Protein AF-A0A291Q1J6-F1 (afdb_monomer)

Organism: NCBI:txid1616117

Secondary structure (DSSP, 8-state):
---------TTTHHHHHHHHHHHHHHHHHHHHHHHHHHHHHHHHHHH-TTGGGSTT--HHHHHHHHHHHTT-GGG--SHHHHHHHTT-S------S------

Solvent-accessible surface area (backbone atoms only — not comparable to full-atom values): 6369 Å² total; per-residue (Å²): 138,79,78,83,7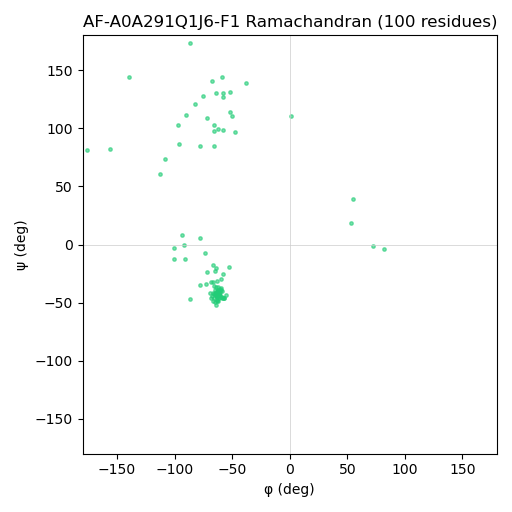3,75,88,60,58,83,87,48,45,60,59,54,50,50,51,51,53,49,55,50,51,53,54,50,51,50,51,50,52,52,52,50,50,53,54,45,34,53,52,36,50,73,75,48,53,66,50,66,69,40,88,94,35,47,49,71,57,44,44,51,48,51,60,72,35,68,85,40,69,86,78,69,84,48,71,67,63,50,30,58,70,69,70,67,40,83,70,82,76,78,74,88,74,84,76,79,89,129

Foldseek 3Di:
DPPDDPPDDPVCVVVVVVVVVVVVVVVVVVVVVVVVLVVLQVVLCVPPVPQCVDPPRGSVLSSLLCVVCVVPNVPPPDPQSSCVSVVVPPPPPCPDDPPDDD

InterPro domains:
  IPR003346 Transposase IS116/IS110/IS902, C-terminal [PF02371] (50-98)

Radius of gyration: 23.07 Å; Cα contacts (8 Å, |Δi|>4): 35; chains: 1; bounding box: 67×25×50 Å

pLDDT: mean 71.05, std 20.59, range [32.56, 98.19]

Sequence (102 aa):
MFAACPRLDPRHGSVQHALQLLAIRIQQLSKEIAALKQWITKIVQGLSPALLKVYGVGPDSAASLLIAAGGNHDRLTGEASFAALCSVSPVEHSSGKVGTAA

Structure (mmCIF, N/CA/C/O backbone):
data_AF-A0A291Q1J6-F1
#
_entry.id   AF-A0A291Q1J6-F1
#
loop_
_atom_site.group_PDB
_atom_site.id
_atom_site.type_symbol
_atom_site.label_atom_id
_atom_site.label_alt_id
_atom_site.label_comp_id
_atom_site.label_asym_id
_atom_site.label_entity_id
_atom_site.label_seq_id
_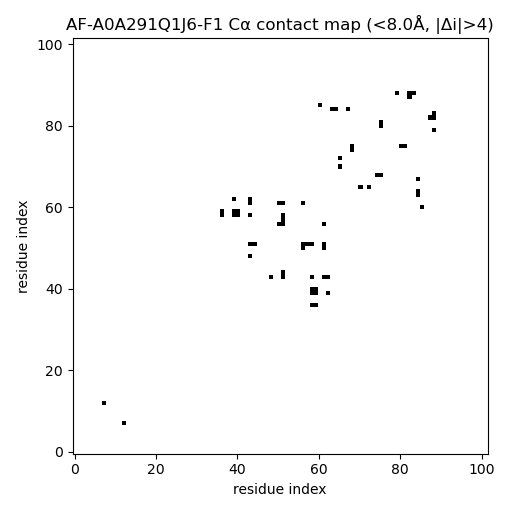atom_site.pdbx_PDB_ins_code
_atom_site.Cartn_x
_atom_site.Cartn_y
_atom_site.Cartn_z
_atom_site.occupancy
_atom_site.B_iso_or_equiv
_atom_site.auth_seq_id
_atom_site.auth_comp_id
_atom_site.auth_asym_id
_atom_site.auth_atom_id
_atom_site.pdbx_PDB_model_num
ATOM 1 N N . MET A 1 1 ? 29.000 -4.916 -7.792 1.00 34.38 1 MET A N 1
ATOM 2 C CA . MET A 1 1 ? 29.566 -5.717 -8.897 1.00 34.38 1 MET A CA 1
ATOM 3 C C . MET A 1 1 ? 28.406 -6.167 -9.783 1.00 34.38 1 MET A C 1
ATOM 5 O O . MET A 1 1 ? 27.930 -7.282 -9.651 1.00 34.38 1 MET A O 1
ATOM 9 N N . PHE A 1 2 ? 27.862 -5.258 -10.599 1.00 41.00 2 PHE A N 1
ATOM 10 C CA . PHE A 1 2 ? 26.840 -5.603 -11.591 1.00 41.00 2 PHE A CA 1
ATOM 11 C C . PHE A 1 2 ? 27.586 -5.970 -12.867 1.00 41.00 2 PHE A C 1
ATOM 13 O O . PHE A 1 2 ? 28.285 -5.128 -13.428 1.00 41.00 2 PHE A O 1
ATOM 20 N N . ALA A 1 3 ? 27.528 -7.251 -13.229 1.00 44.47 3 ALA A N 1
ATOM 21 C CA . ALA A 1 3 ? 28.198 -7.801 -14.395 1.00 44.47 3 ALA A CA 1
ATOM 22 C C . ALA A 1 3 ? 27.846 -6.972 -15.636 1.00 44.47 3 ALA A C 1
ATOM 24 O O . ALA A 1 3 ? 26.679 -6.652 -15.870 1.00 44.47 3 ALA A O 1
ATOM 25 N N . ALA A 1 4 ? 28.880 -6.599 -16.389 1.00 50.84 4 ALA A N 1
ATOM 26 C CA . ALA A 1 4 ? 28.758 -5.875 -17.639 1.00 50.84 4 ALA A CA 1
ATOM 27 C C . ALA A 1 4 ? 27.770 -6.612 -18.553 1.00 50.84 4 ALA A C 1
ATOM 29 O O . ALA A 1 4 ? 28.014 -7.741 -18.973 1.00 50.84 4 ALA A O 1
ATOM 30 N N . CYS A 1 5 ? 26.632 -5.976 -18.822 1.00 40.72 5 CYS A N 1
ATOM 31 C CA . CYS A 1 5 ? 25.684 -6.459 -19.811 1.00 40.72 5 CYS A CA 1
ATOM 32 C C . CYS A 1 5 ? 26.387 -6.395 -21.180 1.00 40.72 5 CYS A C 1
ATOM 34 O O . CYS A 1 5 ? 26.995 -5.360 -21.483 1.00 40.72 5 CYS A O 1
ATOM 36 N N . PRO A 1 6 ? 26.373 -7.468 -21.991 1.00 56.38 6 PRO A N 1
ATOM 37 C CA . PRO A 1 6 ? 26.986 -7.430 -23.310 1.00 56.38 6 PRO A CA 1
ATOM 38 C C . PRO A 1 6 ? 26.317 -6.320 -24.123 1.00 56.38 6 PRO A C 1
ATOM 40 O O . PRO A 1 6 ? 25.121 -6.068 -23.976 1.00 56.38 6 PRO A O 1
ATOM 43 N N . ARG A 1 7 ? 27.095 -5.626 -24.961 1.00 57.34 7 ARG A N 1
ATOM 44 C CA . ARG A 1 7 ? 26.571 -4.631 -25.904 1.00 57.34 7 ARG A CA 1
ATOM 45 C C . ARG A 1 7 ? 25.555 -5.330 -26.813 1.00 57.34 7 ARG A C 1
ATOM 47 O O . ARG A 1 7 ? 25.942 -6.024 -27.748 1.00 57.34 7 ARG A O 1
ATOM 54 N N . LEU A 1 8 ? 24.269 -5.181 -26.503 1.00 58.03 8 LEU A N 1
ATOM 55 C CA . LEU A 1 8 ? 23.189 -5.598 -27.383 1.00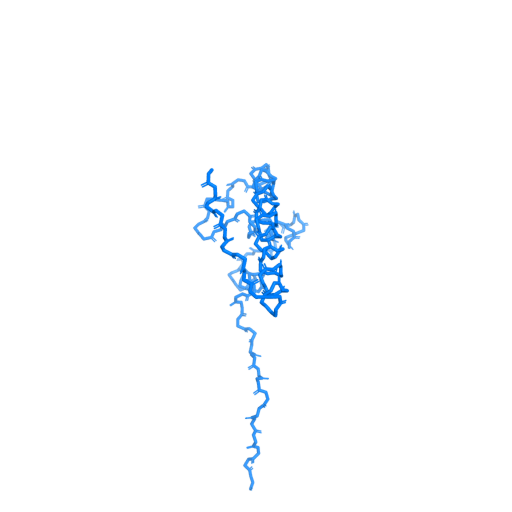 58.03 8 LEU A CA 1
ATOM 56 C C . LEU A 1 8 ? 23.209 -4.690 -28.618 1.00 58.03 8 LEU A C 1
ATOM 58 O O . LEU A 1 8 ? 23.483 -3.493 -28.517 1.00 58.03 8 LEU A O 1
ATOM 62 N N . ASP A 1 9 ? 22.956 -5.295 -29.776 1.00 56.66 9 ASP A N 1
ATOM 63 C CA . ASP A 1 9 ? 22.804 -4.647 -31.081 1.00 56.66 9 ASP A CA 1
ATOM 64 C C . ASP A 1 9 ? 22.050 -3.300 -30.958 1.00 56.66 9 ASP A C 1
ATOM 66 O O . ASP A 1 9 ? 21.078 -3.225 -30.198 1.00 56.66 9 ASP A O 1
ATOM 70 N N . PRO A 1 10 ? 22.450 -2.229 -31.675 1.00 58.06 10 PRO A N 1
ATOM 71 C CA . PRO A 1 10 ? 21.815 -0.908 -31.594 1.00 58.06 10 PRO A CA 1
ATOM 72 C C . PRO A 1 10 ? 20.288 -0.913 -31.805 1.00 58.06 10 PRO A C 1
ATOM 74 O O . PRO A 1 10 ? 19.620 0.018 -31.356 1.00 58.06 10 PRO A O 1
ATOM 77 N N . ARG A 1 11 ? 19.709 -1.964 -32.405 1.00 59.44 11 ARG A N 1
ATOM 78 C CA . ARG A 1 11 ? 18.250 -2.165 -32.504 1.00 59.44 11 ARG A CA 1
ATOM 79 C C . ARG A 1 11 ? 17.569 -2.540 -31.174 1.00 59.44 11 ARG A C 1
ATOM 81 O O . ARG A 1 11 ? 16.381 -2.281 -31.016 1.00 59.44 11 ARG A O 1
ATOM 88 N N . HIS A 1 12 ? 18.304 -3.101 -30.212 1.00 65.69 12 HIS A N 1
ATOM 89 C CA . HIS A 1 12 ? 17.814 -3.525 -28.889 1.00 65.69 12 HIS A CA 1
ATOM 90 C C . HIS A 1 12 ? 18.138 -2.526 -27.760 1.00 65.69 12 HIS A C 1
ATOM 92 O O . HIS A 1 12 ? 17.576 -2.624 -26.666 1.00 65.69 12 HIS A O 1
ATOM 98 N N . GLY A 1 13 ? 19.010 -1.543 -28.012 1.00 75.50 13 GLY A N 1
ATOM 99 C CA . GLY A 1 13 ? 19.432 -0.558 -27.009 1.00 75.50 13 GLY A CA 1
ATOM 100 C C . GLY A 1 13 ? 18.298 0.336 -26.491 1.00 75.50 13 GLY A C 1
ATOM 101 O O . GLY A 1 13 ? 18.295 0.697 -25.316 1.00 75.50 13 GLY A O 1
ATOM 102 N N . SER A 1 14 ? 17.296 0.644 -27.321 1.00 84.06 14 SER A N 1
ATOM 103 C CA . SER A 1 14 ? 16.135 1.452 -26.917 1.00 84.06 14 SER A CA 1
ATOM 104 C C . SER A 1 14 ? 15.220 0.712 -25.936 1.00 84.06 14 SER A C 1
ATOM 106 O O . SER A 1 14 ? 14.799 1.293 -24.937 1.00 84.06 14 SER A O 1
ATOM 108 N N . VAL A 1 15 ? 14.964 -0.580 -26.170 1.00 88.69 15 VAL A N 1
ATOM 109 C CA . VAL A 1 15 ? 14.157 -1.432 -25.279 1.00 88.69 15 VAL A CA 1
ATOM 110 C C . VAL A 1 15 ? 14.867 -1.622 -23.943 1.00 88.69 15 VAL A C 1
ATOM 112 O O . VAL A 1 15 ? 14.257 -1.447 -22.890 1.00 88.69 15 VAL A O 1
ATOM 115 N N . GLN A 1 16 ? 16.170 -1.913 -23.968 1.00 87.62 16 GLN A N 1
ATOM 116 C CA . GLN A 1 16 ? 16.962 -2.045 -22.747 1.00 87.62 16 GLN A CA 1
ATOM 117 C C . GLN A 1 16 ? 16.982 -0.738 -21.941 1.00 87.62 16 GLN A C 1
ATOM 119 O O . GLN A 1 16 ? 16.802 -0.762 -20.722 1.00 87.62 16 GLN A O 1
ATOM 124 N N . HIS A 1 17 ? 17.142 0.404 -22.615 1.00 88.31 17 HIS A N 1
ATOM 125 C CA . HIS A 1 17 ? 17.102 1.712 -21.969 1.00 88.31 17 HIS A CA 1
ATOM 126 C C . HIS A 1 17 ? 15.725 2.006 -21.354 1.00 88.31 17 HIS A C 1
ATOM 128 O O . HIS A 1 17 ? 15.645 2.413 -20.195 1.00 88.31 17 HIS A O 1
ATOM 134 N N . ALA A 1 18 ? 14.635 1.729 -22.077 1.00 92.56 18 ALA A N 1
ATOM 135 C CA . ALA A 1 18 ? 13.275 1.894 -21.566 1.00 92.56 18 ALA A CA 1
ATOM 136 C C . ALA A 1 18 ? 13.011 1.017 -20.327 1.00 92.56 18 ALA A C 1
ATOM 138 O O . ALA A 1 18 ? 12.498 1.511 -19.322 1.00 92.56 18 ALA A O 1
ATOM 139 N N . LEU A 1 19 ? 13.422 -0.255 -20.355 1.00 94.75 19 LEU A N 1
ATOM 140 C CA . LEU A 1 19 ? 13.302 -1.162 -19.208 1.00 94.75 19 LEU A CA 1
ATOM 141 C C . LEU A 1 19 ? 14.121 -0.678 -18.006 1.00 94.75 19 LEU A C 1
ATOM 143 O O . LEU A 1 19 ? 13.642 -0.742 -16.874 1.00 94.75 19 LEU A O 1
ATOM 147 N N . GLN A 1 20 ? 15.321 -0.144 -18.237 1.00 94.62 20 GLN A N 1
ATOM 148 C CA . GLN A 1 20 ? 16.141 0.426 -17.171 1.00 94.62 20 GLN A CA 1
ATOM 149 C C . GLN A 1 20 ? 15.471 1.652 -16.530 1.00 94.62 20 GLN A C 1
ATOM 151 O O . GLN A 1 20 ? 15.435 1.753 -15.302 1.00 94.62 20 GLN A O 1
ATOM 156 N N . LEU A 1 21 ? 14.895 2.557 -17.329 1.00 96.56 21 LEU A N 1
ATOM 157 C CA . LEU A 1 21 ? 14.157 3.715 -16.812 1.00 96.56 21 LEU A CA 1
ATOM 158 C C . LEU A 1 21 ? 12.925 3.293 -16.002 1.00 96.56 21 LEU A C 1
ATOM 160 O O . LEU A 1 21 ? 12.693 3.833 -14.917 1.00 96.56 21 LEU A O 1
ATOM 164 N N . LEU A 1 22 ? 12.166 2.307 -16.48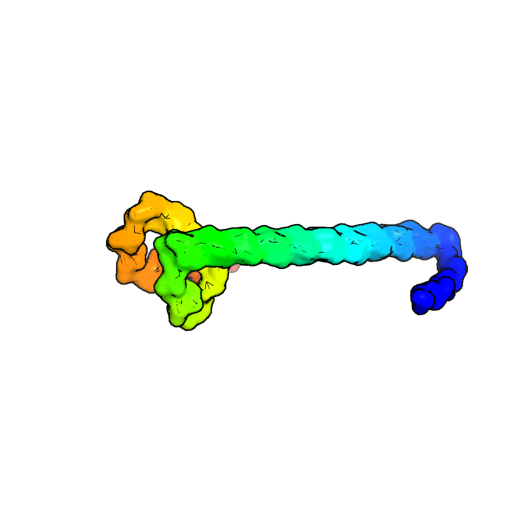8 1.00 97.81 22 LEU A N 1
ATOM 165 C CA . LEU A 1 22 ? 11.023 1.751 -15.760 1.00 97.81 22 LEU A CA 1
ATOM 166 C C . LEU A 1 22 ? 11.459 1.126 -14.433 1.00 97.81 22 LEU A C 1
ATOM 168 O O . LEU A 1 22 ? 10.862 1.422 -13.400 1.00 97.81 22 LEU A O 1
ATOM 172 N N . ALA A 1 23 ? 12.531 0.332 -14.428 1.00 97.25 23 ALA A N 1
ATOM 173 C CA . ALA A 1 23 ? 13.055 -0.276 -13.209 1.00 97.25 23 ALA A CA 1
ATOM 174 C C . ALA A 1 23 ? 13.472 0.778 -12.168 1.00 97.25 23 ALA A C 1
ATOM 176 O O . ALA A 1 23 ? 13.230 0.601 -10.972 1.00 97.25 23 ALA A O 1
ATOM 177 N N . ILE A 1 24 ? 14.073 1.891 -12.599 1.00 97.56 24 ILE A N 1
ATOM 178 C CA . ILE A 1 24 ? 14.430 3.003 -11.706 1.00 97.56 24 ILE A CA 1
ATOM 179 C C . ILE A 1 24 ? 13.169 3.685 -11.157 1.00 97.56 24 ILE A C 1
ATOM 181 O O . ILE A 1 24 ? 13.054 3.866 -9.944 1.00 97.56 24 ILE A O 1
ATOM 185 N N . ARG A 1 25 ? 12.203 4.017 -12.023 1.00 97.94 25 ARG A N 1
ATOM 186 C CA . ARG A 1 25 ? 10.930 4.650 -11.632 1.00 97.94 25 ARG A CA 1
ATOM 187 C C . ARG A 1 25 ? 10.147 3.802 -10.638 1.00 97.94 25 ARG A C 1
ATOM 189 O O . ARG A 1 25 ? 9.690 4.324 -9.626 1.00 97.94 25 ARG A O 1
ATOM 196 N N . ILE A 1 26 ? 10.033 2.499 -10.895 1.00 98.19 26 ILE A N 1
ATOM 197 C CA . ILE A 1 26 ? 9.342 1.560 -10.003 1.00 98.19 26 ILE A CA 1
ATOM 198 C C . ILE A 1 26 ? 9.995 1.576 -8.621 1.00 98.19 26 ILE A C 1
ATOM 200 O O . ILE A 1 26 ? 9.295 1.679 -7.616 1.00 98.19 26 ILE A O 1
ATOM 204 N N . GLN A 1 27 ? 11.327 1.539 -8.551 1.00 98.06 27 GLN A N 1
ATOM 205 C CA . GLN A 1 27 ? 12.041 1.592 -7.275 1.00 98.06 27 GLN A CA 1
ATOM 206 C C . GLN A 1 27 ? 11.830 2.919 -6.537 1.00 98.06 27 GLN A C 1
ATOM 208 O O . GLN A 1 27 ? 11.649 2.914 -5.321 1.00 98.06 27 GLN A O 1
ATOM 213 N N . GLN A 1 28 ? 11.851 4.048 -7.247 1.00 98.06 28 GLN A N 1
ATOM 214 C CA . GLN A 1 28 ? 11.623 5.367 -6.652 1.00 98.06 28 GLN A CA 1
ATOM 215 C C . GLN A 1 28 ? 10.205 5.487 -6.086 1.00 98.06 28 GLN A C 1
ATOM 217 O O . GLN A 1 28 ? 10.048 5.775 -4.901 1.00 98.06 28 GLN A O 1
ATOM 222 N N . LEU A 1 29 ? 9.190 5.169 -6.891 1.00 98.19 29 LEU A N 1
ATOM 223 C CA . LEU A 1 29 ? 7.790 5.225 -6.469 1.00 98.19 29 LEU A CA 1
ATOM 224 C C . LEU A 1 29 ? 7.497 4.230 -5.342 1.00 98.19 29 LEU A C 1
ATOM 226 O O . LEU A 1 29 ? 6.765 4.552 -4.416 1.00 98.19 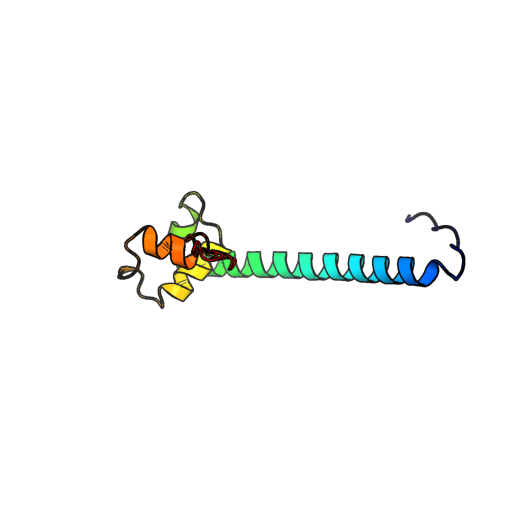29 LEU A O 1
ATOM 230 N N . SER A 1 30 ? 8.117 3.047 -5.355 1.00 97.50 30 SER A N 1
ATOM 231 C CA . SER A 1 30 ? 7.967 2.076 -4.262 1.00 97.50 30 SER A CA 1
ATOM 232 C C . SER A 1 30 ? 8.492 2.623 -2.932 1.00 97.50 30 SER A C 1
ATOM 234 O O . SER A 1 30 ? 7.867 2.421 -1.891 1.00 97.50 30 SER A O 1
ATOM 236 N N . LYS A 1 31 ? 9.622 3.345 -2.954 1.00 97.56 31 LYS A N 1
ATOM 237 C CA . LYS A 1 31 ? 10.165 4.011 -1.759 1.00 97.56 31 LYS A CA 1
ATOM 238 C C . LYS A 1 31 ? 9.245 5.127 -1.276 1.00 97.56 31 LYS A C 1
ATOM 240 O O . LYS A 1 31 ? 9.009 5.232 -0.076 1.00 97.56 31 LYS A O 1
ATOM 245 N N . GLU A 1 32 ? 8.714 5.925 -2.196 1.00 97.44 32 GLU A N 1
ATOM 246 C CA . GLU A 1 32 ? 7.782 7.007 -1.875 1.00 97.44 32 GLU A CA 1
ATOM 247 C C . GLU A 1 32 ? 6.480 6.471 -1.266 1.00 97.44 32 GLU A C 1
ATOM 249 O O . GLU A 1 32 ? 6.071 6.928 -0.201 1.00 97.44 32 GLU A O 1
ATOM 254 N N . ILE A 1 33 ? 5.897 5.419 -1.851 1.00 95.44 33 ILE A N 1
ATOM 255 C CA . ILE A 1 33 ? 4.725 4.719 -1.304 1.00 95.44 33 ILE A CA 1
ATOM 256 C C . ILE A 1 33 ? 5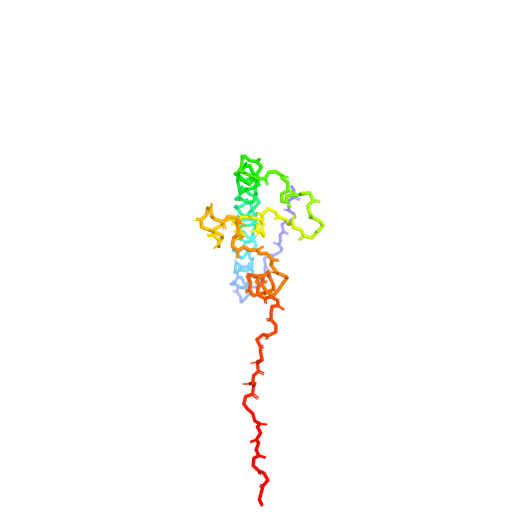.017 4.203 0.107 1.00 95.44 33 ILE A C 1
ATOM 258 O O . ILE A 1 33 ? 4.202 4.386 1.009 1.00 95.44 33 ILE A O 1
ATOM 262 N N . ALA A 1 34 ? 6.173 3.570 0.325 1.00 95.00 34 ALA A N 1
ATOM 263 C CA . ALA A 1 34 ? 6.540 3.066 1.645 1.00 95.00 34 ALA A CA 1
ATOM 264 C C . ALA A 1 34 ? 6.673 4.199 2.676 1.00 95.00 34 ALA A C 1
ATOM 266 O O . ALA A 1 34 ? 6.181 4.069 3.798 1.00 95.00 34 ALA A O 1
ATOM 267 N N . ALA A 1 35 ? 7.289 5.321 2.295 1.00 95.50 35 ALA A N 1
ATOM 268 C CA . ALA A 1 35 ? 7.411 6.491 3.156 1.00 95.50 35 ALA A CA 1
ATOM 269 C C . ALA A 1 35 ? 6.034 7.085 3.494 1.00 95.50 35 ALA A C 1
ATOM 271 O O . ALA A 1 35 ? 5.732 7.305 4.668 1.00 95.50 35 ALA A O 1
ATOM 272 N N . LEU A 1 36 ? 5.169 7.275 2.497 1.00 94.31 36 LEU A N 1
ATOM 273 C CA . LEU A 1 36 ? 3.814 7.791 2.695 1.00 94.31 36 LEU A CA 1
ATOM 274 C C . LEU A 1 36 ? 2.979 6.869 3.587 1.00 94.31 36 LEU A C 1
ATOM 276 O O .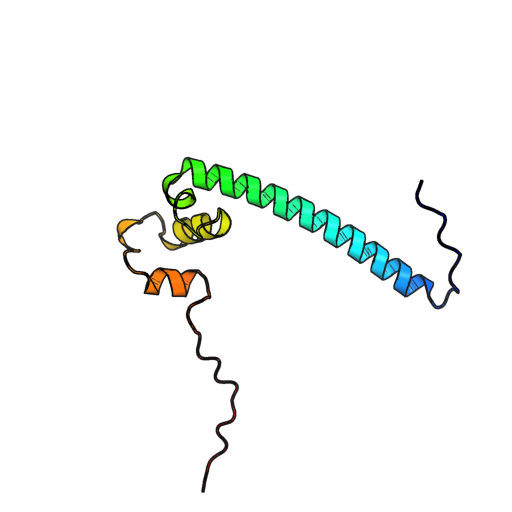 LEU A 1 36 ? 2.333 7.350 4.516 1.00 94.31 36 LEU A O 1
ATOM 280 N N . LYS A 1 37 ? 3.062 5.548 3.401 1.00 92.44 37 LYS A N 1
ATOM 281 C CA . LYS A 1 37 ? 2.388 4.576 4.278 1.00 92.44 37 LYS A CA 1
ATOM 282 C C . LYS A 1 37 ? 2.821 4.705 5.735 1.00 92.44 37 LYS A C 1
ATOM 284 O O . LYS A 1 37 ? 1.980 4.631 6.631 1.00 92.44 37 LYS A O 1
ATOM 289 N N . GLN A 1 38 ? 4.108 4.936 5.999 1.00 92.88 38 GLN A N 1
ATOM 290 C CA . GLN A 1 38 ? 4.586 5.176 7.365 1.00 92.88 38 GLN A CA 1
ATOM 291 C C . GLN A 1 38 ? 4.009 6.470 7.948 1.00 92.88 38 GLN A C 1
ATOM 293 O O . GLN A 1 38 ? 3.592 6.486 9.106 1.00 92.88 38 GLN A O 1
ATOM 298 N N . TRP A 1 39 ? 3.952 7.541 7.155 1.00 94.12 39 TRP A N 1
ATOM 299 C CA . TRP A 1 39 ? 3.349 8.811 7.567 1.00 94.12 39 TRP A CA 1
ATOM 300 C C . TRP A 1 39 ? 1.856 8.673 7.877 1.00 94.12 39 TRP A C 1
ATOM 302 O O . TRP A 1 39 ? 1.421 9.069 8.958 1.00 94.12 39 TRP A O 1
ATOM 312 N N . ILE A 1 40 ? 1.093 8.042 6.983 1.00 89.31 40 ILE A N 1
ATOM 313 C CA . ILE A 1 40 ? -0.335 7.758 7.176 1.00 89.31 40 ILE A CA 1
ATOM 314 C C . ILE A 1 40 ? -0.545 6.928 8.444 1.00 89.31 40 ILE A C 1
ATOM 316 O O . ILE A 1 40 ? -1.383 7.274 9.273 1.00 89.31 40 ILE A O 1
ATOM 320 N N . THR A 1 41 ? 0.263 5.883 8.649 1.00 89.69 41 THR A N 1
ATOM 321 C CA . THR A 1 41 ? 0.188 5.042 9.854 1.00 89.69 41 THR A CA 1
ATOM 322 C C . THR A 1 41 ? 0.357 5.866 11.126 1.00 89.69 41 THR A C 1
ATOM 324 O O . THR A 1 41 ? -0.438 5.712 12.049 1.00 89.69 41 THR A O 1
ATOM 327 N N . LYS A 1 42 ? 1.342 6.773 11.174 1.00 91.00 42 LYS A N 1
ATOM 328 C CA . LYS A 1 42 ? 1.561 7.646 12.339 1.00 91.00 42 LYS A CA 1
ATOM 329 C C . LYS A 1 42 ? 0.364 8.559 12.605 1.00 91.00 42 LYS A C 1
ATOM 331 O O . LYS A 1 42 ? -0.044 8.703 13.754 1.00 91.00 42 LYS A O 1
ATOM 336 N N . ILE A 1 43 ? -0.212 9.148 11.557 1.00 89.25 43 ILE A N 1
ATOM 337 C CA . ILE A 1 43 ? -1.394 10.015 11.677 1.00 89.25 43 ILE A CA 1
ATOM 338 C C . ILE A 1 43 ? -2.586 9.214 12.213 1.00 89.25 43 ILE A C 1
ATOM 340 O O . ILE A 1 43 ? -3.211 9.621 13.190 1.00 89.25 43 ILE A O 1
ATOM 344 N N . VAL A 1 44 ? -2.866 8.044 11.633 1.00 86.88 44 VAL A N 1
ATOM 345 C CA . VAL A 1 44 ? -3.956 7.161 12.077 1.00 86.88 44 VAL A CA 1
ATOM 346 C C . VAL A 1 44 ? -3.756 6.715 13.525 1.00 86.88 44 VAL A C 1
ATOM 348 O O . VAL A 1 44 ? -4.706 6.745 14.302 1.00 86.88 44 VAL A O 1
ATOM 351 N N . GLN A 1 45 ? -2.533 6.344 13.915 1.00 86.81 45 GLN A N 1
ATOM 352 C CA . GLN A 1 45 ? -2.212 5.982 15.300 1.00 86.81 45 GLN A CA 1
ATOM 353 C C . GLN A 1 45 ? -2.482 7.129 16.279 1.00 86.81 45 GLN A C 1
ATOM 355 O O . GLN A 1 45 ? -2.939 6.869 17.389 1.00 86.81 45 GLN A O 1
ATOM 360 N N . GLY A 1 46 ? -2.218 8.376 15.877 1.00 84.94 46 GLY A N 1
ATOM 361 C CA . GLY A 1 46 ? -2.503 9.559 16.690 1.00 84.94 46 GLY A CA 1
ATOM 362 C C . GLY A 1 46 ? -3.994 9.893 16.794 1.00 84.94 46 GLY A C 1
ATOM 363 O O . GLY A 1 46 ? -4.434 10.362 17.838 1.00 84.94 46 GLY A O 1
ATOM 364 N N . LEU A 1 47 ? -4.773 9.642 15.737 1.00 83.12 47 LEU A N 1
ATOM 365 C CA . LEU A 1 47 ? -6.200 9.985 15.689 1.00 83.12 47 LEU A CA 1
ATOM 366 C C . LEU A 1 47 ? -7.105 8.894 16.271 1.00 83.12 47 LEU A C 1
ATOM 368 O O . LEU A 1 47 ? -8.022 9.187 17.032 1.00 83.12 47 LEU A O 1
ATOM 372 N N . SER A 1 48 ? -6.885 7.637 15.885 1.00 79.94 48 SER A N 1
ATOM 373 C CA . SER A 1 48 ? -7.718 6.510 16.305 1.00 79.94 48 SER A CA 1
ATOM 374 C C . SER A 1 48 ? -6.937 5.191 16.226 1.00 79.94 48 SER A C 1
ATOM 376 O O . SER A 1 48 ? -7.066 4.424 15.265 1.00 79.94 48 SER A O 1
ATOM 378 N N . PRO A 1 49 ? -6.127 4.871 17.253 1.00 84.56 49 PRO A N 1
ATOM 379 C CA . PRO A 1 49 ? -5.321 3.649 17.276 1.00 84.56 49 PRO A CA 1
ATOM 380 C C . PRO A 1 49 ? -6.171 2.373 17.367 1.00 84.56 49 PRO A C 1
ATOM 382 O O . PRO A 1 49 ? -5.680 1.284 17.078 1.00 84.56 49 PRO A O 1
ATOM 385 N N . ALA A 1 50 ? -7.444 2.488 17.762 1.00 82.69 50 ALA A N 1
ATOM 386 C CA . ALA A 1 50 ? -8.375 1.368 17.808 1.00 82.69 50 ALA A CA 1
ATOM 387 C C . ALA A 1 50 ? -8.695 0.817 16.408 1.00 82.69 50 ALA A C 1
ATOM 389 O O . ALA A 1 50 ? -8.852 -0.394 16.271 1.00 82.69 50 ALA A O 1
ATOM 390 N N . LEU A 1 51 ? -8.710 1.663 15.367 1.00 81.12 51 LEU A N 1
ATOM 391 C CA . LEU A 1 51 ? -8.986 1.221 13.993 1.00 81.12 51 LEU A CA 1
ATOM 392 C C . LEU A 1 51 ? -7.942 0.222 13.485 1.00 81.12 51 LEU A C 1
ATOM 394 O O . LEU A 1 51 ? -8.301 -0.742 12.824 1.00 81.12 51 LEU A O 1
ATOM 398 N N . LEU A 1 52 ? -6.670 0.387 13.859 1.00 84.31 52 LEU A N 1
ATOM 399 C CA . LEU A 1 52 ? -5.595 -0.535 13.464 1.00 84.31 52 LEU A CA 1
ATOM 400 C C . LEU A 1 52 ? -5.632 -1.881 14.206 1.00 84.31 52 LEU A C 1
ATOM 402 O O . LEU A 1 52 ? -4.854 -2.776 13.884 1.00 84.31 52 LEU A O 1
ATOM 406 N N . LYS A 1 53 ? -6.500 -2.032 15.214 1.00 84.50 53 LYS A N 1
ATOM 407 C CA . LYS A 1 53 ? -6.732 -3.309 15.907 1.00 84.50 53 LYS A CA 1
ATOM 408 C C . LYS A 1 53 ? -7.858 -4.119 15.265 1.00 84.50 53 LYS A C 1
ATOM 410 O O . LYS A 1 53 ? -8.018 -5.290 15.599 1.00 84.50 53 LYS A O 1
ATOM 415 N N . VAL A 1 54 ? -8.642 -3.507 14.376 1.00 83.06 54 VAL A N 1
ATOM 416 C CA . VAL A 1 54 ? -9.727 -4.185 13.668 1.00 83.06 54 VAL A CA 1
ATOM 417 C C . VAL A 1 54 ? -9.126 -5.076 12.586 1.00 83.06 54 VAL A C 1
ATOM 419 O O . VAL A 1 54 ? -8.316 -4.638 11.769 1.00 83.06 54 VAL A O 1
ATOM 422 N N . TYR A 1 55 ? -9.519 -6.349 12.585 1.00 78.19 55 TYR A N 1
ATOM 423 C CA . TYR A 1 55 ? -9.047 -7.313 11.598 1.00 78.19 55 TYR A CA 1
ATOM 424 C C . TYR A 1 55 ? -9.384 -6.843 10.174 1.00 78.19 55 TYR A C 1
ATOM 426 O O . TYR A 1 55 ? -10.514 -6.453 9.893 1.00 78.19 55 TYR A O 1
ATOM 434 N N . GLY A 1 56 ? -8.392 -6.862 9.281 1.00 80.31 56 GLY A N 1
ATOM 435 C CA . GLY A 1 56 ? -8.540 -6.405 7.896 1.00 80.31 56 GLY A CA 1
ATOM 436 C C . GLY A 1 56 ? -8.435 -4.887 7.690 1.00 80.31 56 GLY A C 1
ATOM 437 O O . GLY A 1 56 ? -8.421 -4.443 6.543 1.00 80.31 56 GLY A O 1
ATOM 438 N N . VAL A 1 57 ? -8.300 -4.084 8.752 1.00 81.94 57 VAL A N 1
ATOM 439 C CA . VAL A 1 57 ? -8.143 -2.625 8.642 1.00 81.94 57 VAL A CA 1
ATOM 440 C C . VAL A 1 57 ? -6.666 -2.241 8.719 1.00 81.94 57 VAL A C 1
ATOM 442 O O . VAL A 1 57 ? -6.049 -2.212 9.783 1.00 81.94 57 VAL A O 1
ATOM 445 N N . GLY A 1 58 ? -6.092 -1.928 7.556 1.00 84.12 58 GLY A N 1
ATOM 446 C CA . GLY A 1 58 ? -4.751 -1.357 7.443 1.00 84.12 58 GLY A CA 1
ATOM 447 C C . GLY A 1 58 ? -4.735 0.176 7.564 1.00 84.12 58 GLY A C 1
ATOM 448 O O . GLY A 1 58 ? -5.791 0.810 7.564 1.00 84.12 58 GLY A O 1
ATOM 449 N N . PRO A 1 59 ? -3.545 0.801 7.604 1.00 84.31 59 PRO A N 1
ATOM 450 C CA . PRO A 1 59 ? -3.389 2.255 7.712 1.00 84.31 59 PRO A CA 1
ATOM 451 C C . PRO A 1 59 ? -4.107 3.053 6.621 1.00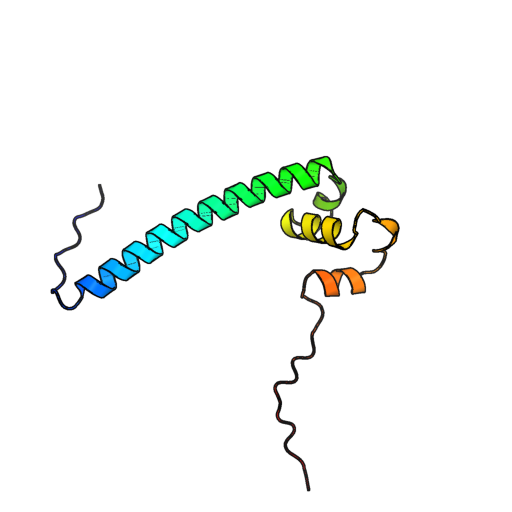 84.31 59 PRO A C 1
ATOM 453 O O . PRO A 1 59 ? -4.767 4.042 6.924 1.00 84.31 59 PRO A O 1
ATOM 456 N N . ASP A 1 60 ? -4.023 2.605 5.367 1.00 84.25 60 ASP A N 1
ATOM 457 C CA . ASP A 1 60 ? -4.657 3.276 4.227 1.00 84.25 60 ASP A CA 1
ATOM 458 C C . ASP A 1 60 ? -6.196 3.222 4.326 1.00 84.25 60 ASP A C 1
ATOM 460 O O . ASP A 1 60 ? -6.885 4.224 4.115 1.00 84.25 60 ASP A O 1
ATOM 464 N N . SER A 1 61 ? -6.744 2.067 4.720 1.00 81.62 61 SER A N 1
ATOM 465 C CA . SER A 1 61 ? -8.184 1.887 4.939 1.00 81.62 61 SER A CA 1
ATOM 466 C C . SER A 1 61 ? -8.667 2.704 6.136 1.00 81.62 61 SER A C 1
ATOM 468 O O . SER A 1 61 ? -9.672 3.399 6.032 1.00 81.62 61 SER A O 1
ATOM 470 N N . ALA A 1 62 ? -7.928 2.696 7.247 1.00 83.81 62 ALA A N 1
ATOM 471 C CA . ALA A 1 62 ? -8.248 3.499 8.424 1.00 83.81 62 ALA A CA 1
ATOM 472 C C . ALA A 1 62 ? -8.234 5.003 8.117 1.00 83.81 62 ALA A C 1
ATOM 474 O O . ALA A 1 62 ? -9.148 5.718 8.522 1.00 83.81 62 ALA A O 1
ATOM 475 N N . ALA A 1 63 ? -7.244 5.488 7.365 1.00 83.38 63 ALA A N 1
ATOM 476 C CA . ALA A 1 63 ? -7.197 6.881 6.931 1.00 83.38 63 ALA A CA 1
ATOM 477 C C . ALA A 1 63 ? -8.383 7.238 6.027 1.00 83.38 63 ALA A C 1
ATOM 479 O O . ALA A 1 63 ? -9.017 8.270 6.231 1.00 83.38 63 ALA A O 1
ATOM 480 N N . SER A 1 64 ? -8.732 6.359 5.085 1.00 81.50 64 SER A N 1
ATOM 481 C CA . SER A 1 64 ? -9.901 6.540 4.216 1.00 81.50 64 SER A CA 1
ATOM 482 C C . SER A 1 64 ? -11.201 6.623 5.022 1.00 81.50 64 SER A C 1
ATOM 484 O O . SER A 1 64 ? -12.030 7.489 4.752 1.00 81.50 64 SER A O 1
ATOM 486 N N . LEU A 1 65 ? -11.353 5.792 6.061 1.00 77.69 65 LEU A N 1
ATOM 487 C CA . LEU A 1 65 ? -12.494 5.850 6.981 1.00 77.69 65 LEU A CA 1
ATOM 488 C C . LEU A 1 65 ? -12.530 7.161 7.767 1.00 77.69 65 LEU A C 1
ATOM 490 O O . LEU A 1 65 ? -13.593 7.757 7.884 1.00 77.69 65 LEU A O 1
ATOM 494 N N . LEU A 1 66 ? -11.391 7.631 8.281 1.00 77.69 66 LEU A N 1
ATOM 495 C CA . LEU A 1 66 ? -11.313 8.902 9.011 1.00 77.69 66 LEU A CA 1
ATOM 496 C C . LEU A 1 66 ? -11.666 10.099 8.114 1.00 77.69 66 LEU A C 1
ATOM 498 O O . LEU A 1 66 ? -12.386 10.999 8.550 1.00 77.69 66 LEU A O 1
ATOM 502 N N . ILE A 1 67 ? -11.208 10.089 6.858 1.00 79.31 67 ILE A N 1
ATOM 503 C CA . ILE A 1 67 ? -11.538 11.112 5.855 1.00 79.31 67 ILE A CA 1
ATOM 504 C C . ILE A 1 67 ? -13.035 11.070 5.531 1.00 79.31 67 ILE A C 1
ATOM 506 O O . ILE A 1 67 ? -13.703 12.100 5.589 1.00 79.31 67 ILE A O 1
ATOM 510 N N . ALA A 1 68 ? -13.572 9.884 5.239 1.00 69.81 68 ALA A N 1
ATOM 511 C CA . ALA A 1 68 ? -14.977 9.699 4.889 1.00 69.81 68 ALA A CA 1
ATOM 512 C C . ALA A 1 68 ? -15.929 10.006 6.054 1.00 69.81 68 ALA A C 1
ATOM 514 O O . ALA A 1 68 ? -17.003 10.568 5.844 1.00 69.81 68 ALA A O 1
ATOM 515 N N . ALA A 1 69 ? -15.529 9.682 7.286 1.00 69.75 69 ALA A N 1
ATOM 516 C CA . ALA A 1 69 ? -16.275 10.027 8.489 1.00 69.75 69 ALA A CA 1
ATOM 517 C C . ALA A 1 69 ? -16.341 11.546 8.708 1.00 69.75 69 ALA A C 1
ATOM 519 O O . ALA A 1 69 ? -17.228 12.012 9.421 1.00 69.75 69 ALA A O 1
ATOM 520 N N . GLY A 1 70 ? -15.413 12.329 8.139 1.00 58.09 70 GLY A N 1
ATOM 521 C CA . GLY A 1 70 ? -15.394 13.787 8.275 1.00 58.09 70 GLY A CA 1
ATOM 522 C C . GLY A 1 70 ? -15.394 14.246 9.739 1.00 58.09 70 GLY A C 1
ATOM 523 O O . GLY A 1 70 ? -16.139 15.155 10.099 1.00 58.09 70 GLY A O 1
ATOM 524 N N . GLY A 1 71 ? -14.650 13.548 10.607 1.00 59.38 71 GLY A N 1
ATOM 525 C CA . GLY A 1 71 ? -14.630 13.778 12.062 1.00 59.38 71 GLY A CA 1
ATOM 526 C C . GLY A 1 71 ? -15.888 13.325 12.822 1.00 59.38 71 GLY A C 1
ATOM 527 O O . GLY A 1 71 ? -15.929 13.433 14.044 1.00 59.38 71 GLY A O 1
ATOM 528 N N . ASN A 1 72 ? -16.899 12.788 12.134 1.00 49.06 72 ASN A N 1
ATOM 529 C CA . ASN A 1 72 ? -18.156 12.303 12.704 1.00 49.06 72 ASN A CA 1
ATOM 530 C C . ASN A 1 72 ? -18.203 10.770 12.665 1.00 49.06 72 ASN A C 1
ATOM 532 O O . ASN A 1 72 ? -18.917 10.161 11.867 1.00 49.06 72 ASN A O 1
ATOM 536 N N . HIS A 1 73 ? -17.429 10.141 13.551 1.00 52.28 73 HIS A N 1
ATOM 537 C CA . HIS A 1 73 ? -17.345 8.680 13.684 1.00 52.28 73 HIS A CA 1
ATOM 538 C C . HIS A 1 73 ? -18.705 8.014 13.976 1.00 52.28 73 HIS A C 1
ATOM 540 O O . HIS A 1 73 ? -18.918 6.866 13.600 1.00 52.28 73 HIS A O 1
ATOM 546 N N . ASP A 1 74 ? -19.641 8.755 14.576 1.00 55.75 74 ASP A N 1
ATOM 547 C CA . ASP A 1 74 ? -21.002 8.312 14.908 1.00 55.75 74 ASP A CA 1
ATOM 548 C C . ASP A 1 74 ? -21.861 7.963 13.671 1.00 55.75 74 ASP A C 1
ATOM 550 O O . ASP A 1 74 ? -22.825 7.209 13.763 1.00 55.75 74 ASP A O 1
ATOM 554 N N . ARG A 1 75 ? -21.495 8.453 12.475 1.00 54.59 75 ARG A N 1
ATOM 555 C CA . ARG A 1 75 ? -22.292 8.268 11.244 1.00 54.59 75 ARG A CA 1
ATOM 556 C C . ARG A 1 75 ? -21.920 7.032 10.411 1.00 54.59 75 ARG A C 1
ATOM 558 O O . ARG A 1 75 ? -22.546 6.804 9.377 1.00 54.59 75 ARG A O 1
ATOM 565 N N . LEU A 1 76 ? -20.934 6.230 10.827 1.00 52.44 76 LEU A N 1
ATOM 566 C CA . LEU A 1 76 ? -20.478 5.021 10.114 1.00 52.44 76 LEU A CA 1
ATOM 567 C C . LEU A 1 76 ? -20.792 3.733 10.901 1.00 52.44 76 LEU A C 1
ATOM 569 O O . LEU A 1 76 ? -19.893 2.985 11.269 1.00 52.44 76 LEU A O 1
ATOM 573 N N . THR A 1 77 ? -22.070 3.463 11.169 1.00 53.88 77 THR A N 1
ATOM 574 C CA . THR A 1 77 ? -22.518 2.346 12.029 1.00 53.88 77 THR A CA 1
ATOM 575 C C . THR A 1 77 ? -22.853 1.038 11.298 1.00 53.88 77 THR A C 1
ATOM 577 O O . THR A 1 77 ? -23.355 0.112 11.929 1.00 53.88 77 THR A O 1
ATOM 580 N N . GLY A 1 78 ? -22.584 0.913 9.991 1.00 56.78 78 GLY A N 1
ATOM 581 C CA . GLY A 1 78 ? -23.003 -0.259 9.207 1.00 56.78 78 GLY A CA 1
ATOM 582 C C . GLY A 1 78 ? -21.980 -0.770 8.191 1.00 56.78 78 GLY A C 1
ATOM 583 O O . GLY A 1 78 ? -21.296 0.008 7.525 1.00 56.78 78 GLY A O 1
ATOM 584 N N . GLU A 1 79 ? -21.936 -2.095 8.020 1.00 53.50 79 GLU A N 1
ATOM 585 C CA . GLU A 1 79 ? -21.046 -2.812 7.088 1.00 53.50 79 GLU A CA 1
ATOM 586 C C . GLU A 1 79 ? -21.254 -2.406 5.616 1.00 53.50 79 GLU A C 1
ATOM 588 O O . GLU A 1 79 ? -20.302 -2.378 4.837 1.00 53.50 79 GLU A O 1
ATOM 593 N N . ALA A 1 80 ? -22.468 -2.000 5.229 1.00 54.78 80 ALA A N 1
ATOM 594 C CA . ALA A 1 80 ? -22.763 -1.509 3.879 1.00 54.78 80 ALA A CA 1
ATOM 595 C C . ALA A 1 80 ? -22.033 -0.191 3.550 1.00 54.78 80 ALA A C 1
ATOM 597 O O . ALA A 1 80 ? -21.512 -0.024 2.446 1.00 54.78 80 ALA A O 1
ATOM 598 N N . SER A 1 81 ? -21.928 0.722 4.523 1.00 54.56 81 SER A N 1
ATOM 599 C CA . SER A 1 81 ? -21.153 1.961 4.376 1.00 54.56 81 SER A CA 1
ATOM 600 C C . SER A 1 81 ? -19.654 1.672 4.286 1.00 54.56 81 SER A C 1
ATOM 602 O O . SER A 1 81 ? -18.938 2.357 3.563 1.00 54.56 81 SER A O 1
ATOM 604 N N . PHE A 1 82 ? -19.179 0.621 4.961 1.00 56.56 82 PHE A N 1
ATOM 605 C CA . PHE A 1 82 ? -17.794 0.161 4.860 1.00 56.56 82 PHE A CA 1
ATOM 606 C C . PHE A 1 82 ? -17.485 -0.424 3.469 1.00 56.56 82 PHE A C 1
ATOM 608 O O . PHE A 1 82 ? -16.487 -0.048 2.854 1.00 56.56 82 PHE A O 1
ATOM 615 N N . ALA A 1 83 ? -18.364 -1.276 2.926 1.00 57.62 83 ALA A N 1
ATOM 616 C CA . ALA A 1 83 ? -18.199 -1.863 1.592 1.00 57.62 83 ALA A CA 1
ATOM 617 C C . ALA A 1 83 ? -18.184 -0.799 0.479 1.00 57.62 83 ALA A C 1
ATOM 619 O O . ALA A 1 83 ? -17.337 -0.849 -0.418 1.00 57.62 83 ALA A O 1
ATOM 620 N N . ALA A 1 84 ? -19.073 0.197 0.568 1.00 56.88 84 ALA A N 1
ATOM 621 C CA . ALA A 1 84 ? -19.117 1.338 -0.350 1.00 56.88 84 ALA A CA 1
ATOM 622 C C . ALA A 1 84 ? -17.818 2.163 -0.334 1.00 56.88 84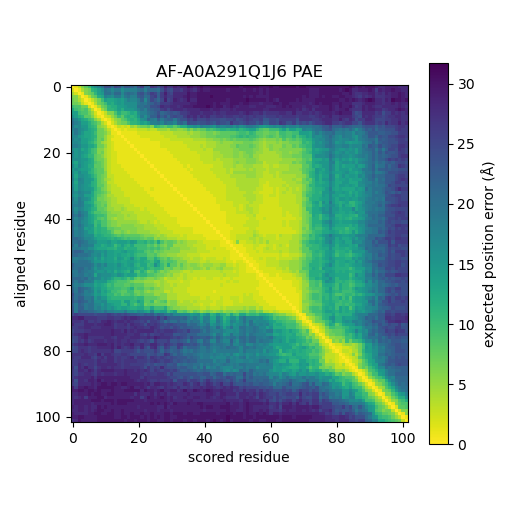 ALA A C 1
ATOM 624 O O . ALA A 1 84 ? -17.352 2.589 -1.389 1.00 56.88 84 ALA A O 1
ATOM 625 N N . LEU A 1 85 ? -17.199 2.338 0.838 1.00 53.38 85 LEU A N 1
ATOM 626 C CA . LEU A 1 85 ? -15.957 3.103 1.000 1.00 53.38 85 LEU A CA 1
ATOM 627 C C . LEU A 1 85 ? -14.702 2.332 0.569 1.00 53.38 85 LEU A C 1
ATOM 629 O O . LEU A 1 85 ? -13.786 2.919 -0.003 1.00 53.38 85 LEU A O 1
ATOM 633 N N . CYS A 1 86 ? -14.658 1.017 0.786 1.00 54.00 86 CYS A N 1
ATOM 634 C CA . CYS A 1 86 ? -13.536 0.168 0.378 1.00 54.00 86 CYS A CA 1
ATOM 635 C C . CYS A 1 86 ? -13.535 -0.186 -1.124 1.00 54.00 86 CYS A C 1
ATOM 637 O O . CYS A 1 86 ? -12.708 -0.991 -1.543 1.00 54.00 86 CYS A O 1
ATOM 639 N N . SER A 1 87 ? -14.441 0.379 -1.939 1.00 46.75 87 SER A N 1
ATOM 640 C CA . SER A 1 87 ? -14.629 0.018 -3.362 1.00 46.75 87 SER A CA 1
ATOM 641 C C . SER A 1 87 ? -14.852 -1.488 -3.607 1.00 46.75 87 SER A C 1
ATOM 643 O O . SER A 1 87 ? -14.686 -1.970 -4.722 1.00 46.75 87 SER A O 1
ATOM 645 N N . VAL A 1 88 ? -15.226 -2.232 -2.561 1.00 47.25 88 VAL A N 1
ATOM 646 C CA . VAL A 1 88 ? -15.596 -3.660 -2.598 1.00 47.25 88 VAL A CA 1
ATOM 647 C C . VAL A 1 88 ? -17.108 -3.851 -2.592 1.00 47.25 88 VAL A C 1
ATOM 649 O O . VAL A 1 88 ? -17.586 -4.979 -2.683 1.00 47.25 88 VAL A O 1
ATOM 652 N N . SER A 1 89 ? -17.873 -2.761 -2.491 1.00 39.62 89 SER A N 1
ATOM 653 C CA . SER A 1 89 ? -19.289 -2.796 -2.821 1.00 39.62 89 SER A CA 1
ATOM 654 C C . SER A 1 89 ? -19.407 -3.256 -4.270 1.00 39.62 89 SER A C 1
ATOM 656 O O . SER A 1 89 ? -18.734 -2.668 -5.125 1.00 39.62 89 SER A O 1
ATOM 658 N N . PRO A 1 90 ? -20.203 -4.295 -4.567 1.00 41.09 90 PRO A N 1
ATOM 659 C CA . PRO A 1 90 ? -20.427 -4.705 -5.936 1.00 41.09 90 PRO A CA 1
ATOM 660 C C . PRO A 1 90 ? -21.102 -3.541 -6.658 1.00 41.09 90 PRO A C 1
ATOM 662 O O . PRO A 1 90 ? -22.301 -3.307 -6.535 1.00 41.09 90 PRO A O 1
ATOM 665 N N . VAL A 1 91 ? -20.313 -2.765 -7.396 1.00 48.19 91 VAL A N 1
ATOM 666 C CA . VAL A 1 91 ? -20.856 -1.952 -8.470 1.00 48.19 91 VAL A CA 1
ATOM 667 C C . VAL A 1 91 ? -21.205 -2.964 -9.546 1.00 48.19 91 VAL A C 1
ATOM 669 O O . VAL A 1 91 ? -20.306 -3.571 -10.126 1.00 48.19 91 VAL A O 1
ATOM 672 N N . GLU A 1 92 ? -22.502 -3.186 -9.760 1.00 40.25 92 GLU A N 1
ATOM 673 C CA . GLU A 1 92 ? -23.037 -3.897 -10.920 1.00 40.25 92 GLU A CA 1
ATOM 674 C C . GLU A 1 92 ? -22.375 -3.323 -12.179 1.00 40.25 92 GLU A C 1
ATOM 676 O O . GLU A 1 92 ? -22.756 -2.272 -12.700 1.00 40.25 92 GLU A O 1
ATOM 681 N N . HIS A 1 93 ? -21.327 -3.988 -12.658 1.00 32.56 93 HIS A N 1
ATOM 682 C CA . HIS A 1 93 ? -20.732 -3.667 -13.936 1.00 32.56 93 HIS A CA 1
ATOM 683 C C . HIS A 1 93 ? -21.643 -4.282 -14.995 1.00 32.56 93 HIS A C 1
ATOM 685 O O . HIS A 1 93 ? -21.411 -5.399 -15.458 1.00 32.56 93 HIS A O 1
ATOM 691 N N . SER A 1 94 ? -22.703 -3.560 -15.371 1.00 41.88 94 SER A N 1
ATOM 692 C CA . SER A 1 94 ? -23.421 -3.836 -16.615 1.00 41.88 94 SER A CA 1
ATOM 693 C C . SER A 1 94 ? -22.465 -3.541 -17.770 1.00 41.88 94 SER A C 1
ATOM 695 O O . SER A 1 94 ? -22.417 -2.440 -18.323 1.00 41.88 94 SER A O 1
ATOM 697 N N . SER A 1 95 ? -21.637 -4.533 -18.099 1.00 44.88 95 SER A N 1
ATOM 698 C CA . SER A 1 95 ? -20.978 -4.612 -19.392 1.00 44.88 95 SER A CA 1
ATOM 699 C C . SER A 1 95 ? -22.098 -4.818 -20.402 1.00 44.88 95 SER A C 1
ATOM 701 O O . SER A 1 95 ? -22.658 -5.907 -20.520 1.00 44.88 95 SER A O 1
ATOM 703 N N . GLY A 1 96 ? -22.519 -3.722 -21.031 1.00 40.75 96 GLY A N 1
ATOM 704 C CA . GLY A 1 96 ? -23.661 -3.700 -21.928 1.00 40.75 96 GLY A CA 1
ATOM 705 C C . GLY A 1 96 ? -23.581 -4.808 -22.975 1.00 40.75 96 GLY A C 1
ATOM 706 O O . GLY A 1 96 ? -22.745 -4.752 -23.875 1.00 40.75 96 GLY A O 1
ATOM 707 N N . LYS A 1 97 ? -24.476 -5.793 -22.845 1.00 43.84 97 LYS A N 1
ATOM 708 C CA . LYS A 1 97 ? -25.100 -6.574 -23.924 1.00 43.84 97 LYS A CA 1
ATOM 709 C C . LYS A 1 97 ? -26.139 -7.532 -23.334 1.00 43.84 97 LYS A C 1
ATOM 711 O O . LYS A 1 97 ? -25.909 -8.727 -23.200 1.00 43.84 97 LYS A O 1
ATOM 716 N N . VAL A 1 98 ? -27.329 -7.008 -23.056 1.00 48.53 98 VAL A N 1
ATOM 717 C CA . VAL A 1 98 ? -28.555 -7.798 -23.227 1.00 48.53 98 VAL A CA 1
ATOM 718 C C . VAL A 1 98 ? -29.117 -7.438 -24.596 1.00 48.53 98 VAL A C 1
ATOM 720 O O . VAL A 1 98 ? -29.872 -6.485 -24.763 1.00 48.53 98 VAL A O 1
ATOM 723 N N . GLY A 1 99 ? -28.636 -8.150 -25.616 1.00 41.47 99 GLY A N 1
ATOM 724 C CA . GLY A 1 99 ? -29.242 -8.120 -26.939 1.00 41.47 99 GLY A CA 1
ATOM 725 C C . GLY A 1 99 ? -30.634 -8.734 -26.852 1.00 41.47 99 GLY A C 1
ATOM 726 O O . GLY A 1 99 ? -30.766 -9.943 -26.712 1.00 41.47 99 GLY A O 1
ATOM 727 N N . THR A 1 100 ? -31.631 -7.856 -26.851 1.00 42.25 100 THR A N 1
ATOM 728 C CA . THR A 1 100 ? -32.995 -8.015 -27.368 1.00 42.25 100 THR A CA 1
ATOM 729 C C . THR A 1 100 ? -33.331 -9.388 -27.963 1.00 42.25 100 THR A C 1
ATOM 731 O O . THR A 1 100 ? -32.886 -9.720 -29.061 1.00 42.25 100 THR A O 1
ATOM 734 N N . ALA A 1 101 ? -34.191 -10.130 -27.264 1.00 36.81 101 ALA A N 1
ATOM 735 C CA . ALA A 1 101 ? -35.042 -11.149 -27.859 1.00 36.81 101 ALA A CA 1
ATOM 736 C C . ALA A 1 101 ? -36.286 -10.467 -28.454 1.00 36.81 101 ALA A C 1
ATOM 738 O O . ALA A 1 101 ? -37.025 -9.802 -27.726 1.00 36.81 101 ALA A O 1
ATOM 739 N N . ALA A 1 102 ? -36.481 -10.630 -29.760 1.00 37.78 102 ALA A N 1
ATOM 740 C CA . ALA A 1 102 ? -37.756 -10.552 -30.466 1.00 37.78 102 ALA A CA 1
ATOM 741 C C . ALA A 1 102 ? -37.628 -11.386 -31.745 1.00 37.78 102 ALA A C 1
ATOM 743 O O . ALA A 1 102 ? -36.586 -11.233 -32.425 1.00 37.78 102 ALA A O 1
#

Mean predicted aligned error: 14.87 Å